Protein AF-A0A847X1F0-F1 (afdb_monomer_lite)

pLDDT: mean 86.54, std 11.44, range [57.72, 97.69]

Structure (mmCIF, N/CA/C/O backbone):
data_AF-A0A847X1F0-F1
#
_entry.id   AF-A0A847X1F0-F1
#
loop_
_atom_site.group_PDB
_atom_site.id
_atom_site.type_symbol
_atom_site.label_atom_id
_atom_site.label_alt_id
_atom_site.label_comp_id
_atom_site.label_asym_id
_atom_site.label_entity_id
_atom_site.label_seq_id
_atom_site.pdbx_PDB_ins_code
_atom_site.Cartn_x
_atom_site.Cartn_y
_atom_site.Cartn_z
_atom_site.occupancy
_atom_site.B_iso_or_equiv
_atom_site.auth_seq_id
_atom_site.auth_comp_id
_atom_site.auth_asym_id
_atom_site.auth_atom_id
_atom_site.pdbx_PDB_model_num
ATOM 1 N N . MET A 1 1 ? 25.314 6.897 -25.573 1.00 57.72 1 MET A N 1
ATOM 2 C CA . MET A 1 1 ? 25.098 5.471 -25.226 1.00 57.72 1 MET A CA 1
ATOM 3 C C . MET A 1 1 ? 23.660 5.207 -24.763 1.00 57.72 1 MET A C 1
ATOM 5 O O . MET A 1 1 ? 23.045 4.289 -25.288 1.00 57.72 1 MET A O 1
ATOM 9 N N . ALA A 1 2 ? 23.096 6.034 -23.869 1.00 61.59 2 ALA A N 1
ATOM 10 C CA . ALA A 1 2 ? 21.713 5.903 -23.386 1.00 61.59 2 ALA A CA 1
ATOM 11 C C . ALA A 1 2 ? 20.641 5.920 -24.499 1.00 61.59 2 ALA A C 1
ATOM 13 O O . ALA A 1 2 ? 19.745 5.083 -24.476 1.00 61.59 2 ALA A O 1
ATOM 14 N N . GLU A 1 3 ? 20.773 6.775 -25.522 1.00 62.81 3 GLU A N 1
ATOM 15 C CA . GLU A 1 3 ? 19.810 6.810 -26.641 1.00 62.81 3 GLU A CA 1
ATOM 16 C C . GLU A 1 3 ? 19.718 5.490 -27.420 1.00 62.81 3 GLU A C 1
ATOM 18 O O . GLU A 1 3 ? 18.634 5.078 -27.824 1.00 62.81 3 GLU A O 1
ATOM 23 N N . PHE A 1 4 ? 20.845 4.799 -27.618 1.00 66.56 4 PHE A N 1
ATOM 24 C CA . PHE A 1 4 ? 20.869 3.515 -28.324 1.00 66.56 4 PHE A CA 1
ATOM 25 C C . PHE A 1 4 ? 20.171 2.415 -27.519 1.00 66.56 4 PHE A C 1
ATOM 27 O O . PHE A 1 4 ? 19.495 1.565 -28.098 1.00 66.56 4 PHE A O 1
ATOM 34 N N . PHE A 1 5 ? 20.324 2.435 -26.192 1.00 71.44 5 PHE A N 1
ATOM 35 C CA . PHE A 1 5 ? 19.643 1.509 -25.292 1.00 71.44 5 PHE A CA 1
ATOM 36 C C . PHE A 1 5 ? 18.139 1.792 -25.247 1.00 71.44 5 PHE A C 1
ATOM 38 O O . PHE A 1 5 ? 17.344 0.874 -25.435 1.00 71.44 5 PHE A O 1
ATOM 45 N N . HIS A 1 6 ? 17.756 3.062 -25.105 1.00 72.75 6 HIS A N 1
ATOM 46 C CA . HIS A 1 6 ? 16.359 3.489 -25.083 1.00 72.75 6 HIS A CA 1
ATOM 47 C C . HIS A 1 6 ? 15.631 3.102 -26.377 1.00 72.75 6 HIS A C 1
ATOM 49 O O . HIS A 1 6 ? 14.669 2.339 -26.340 1.00 72.75 6 HIS A O 1
ATOM 55 N N . ARG A 1 7 ? 16.192 3.463 -27.538 1.00 75.31 7 ARG A N 1
ATOM 56 C CA . ARG A 1 7 ? 15.632 3.127 -28.858 1.00 75.31 7 ARG A CA 1
ATOM 57 C C . ARG A 1 7 ? 15.525 1.614 -29.105 1.00 75.31 7 ARG A C 1
ATOM 59 O O . ARG A 1 7 ? 14.646 1.152 -29.830 1.00 75.31 7 ARG A O 1
ATOM 66 N N . LYS A 1 8 ? 16.424 0.811 -28.522 1.00 74.19 8 LYS A N 1
ATOM 67 C CA . LYS A 1 8 ? 16.396 -0.660 -28.630 1.00 74.19 8 LYS A CA 1
ATOM 68 C C . LYS A 1 8 ? 15.301 -1.288 -27.760 1.00 74.19 8 LYS A C 1
ATOM 70 O O . LYS A 1 8 ? 14.723 -2.302 -28.155 1.00 74.19 8 LYS A O 1
ATOM 75 N N . VAL A 1 9 ? 15.019 -0.691 -26.604 1.00 75.62 9 VAL A N 1
ATOM 76 C CA . VAL A 1 9 ? 13.940 -1.102 -25.696 1.00 75.62 9 VAL A CA 1
ATOM 77 C C . VAL A 1 9 ? 12.575 -0.726 -26.272 1.00 75.62 9 VAL A C 1
ATOM 79 O O . VAL A 1 9 ? 11.691 -1.575 -26.309 1.00 75.62 9 VAL A O 1
ATOM 82 N N . GLU A 1 10 ? 12.427 0.484 -26.814 1.00 73.06 10 GLU A N 1
ATOM 83 C CA . GLU A 1 10 ? 11.178 0.964 -27.433 1.00 73.06 10 GLU A CA 1
ATOM 84 C C . GLU A 1 10 ? 10.706 0.086 -28.600 1.00 73.06 10 GLU A C 1
ATOM 86 O O . GLU A 1 10 ? 9.510 -0.073 -28.830 1.00 73.06 10 GLU A O 1
ATOM 91 N N . ARG A 1 11 ? 11.641 -0.546 -29.320 1.00 81.62 11 ARG A N 1
ATOM 92 C CA . ARG A 1 11 ? 11.316 -1.453 -30.429 1.00 81.62 11 ARG A CA 1
ATOM 93 C C . ARG A 1 11 ? 10.668 -2.770 -29.970 1.00 81.62 11 ARG A C 1
ATOM 95 O O . ARG A 1 11 ? 10.074 -3.463 -30.791 1.00 81.62 11 ARG A O 1
ATOM 102 N N . ASN A 1 12 ? 10.779 -3.126 -28.687 1.00 86.19 12 ASN A N 1
ATOM 103 C CA . ASN A 1 12 ? 10.257 -4.368 -28.118 1.00 86.19 12 ASN A CA 1
ATOM 104 C C . ASN A 1 12 ? 9.151 -4.075 -27.095 1.00 86.19 12 ASN A C 1
ATOM 106 O O . ASN A 1 12 ? 9.427 -3.875 -25.913 1.00 86.19 12 ASN A O 1
ATOM 110 N N . ALA A 1 13 ? 7.891 -4.129 -27.537 1.00 87.38 13 ALA A N 1
ATOM 111 C CA . ALA A 1 13 ? 6.727 -3.795 -26.711 1.00 87.38 13 ALA A CA 1
ATOM 112 C C . ALA A 1 13 ? 6.673 -4.563 -25.374 1.00 87.38 13 ALA A C 1
ATOM 114 O O . ALA A 1 13 ? 6.473 -3.959 -24.325 1.00 87.38 13 ALA A O 1
ATOM 115 N N . ILE A 1 14 ? 6.925 -5.878 -25.386 1.00 90.19 14 ILE A N 1
ATOM 116 C CA . ILE A 1 14 ? 6.916 -6.710 -24.167 1.00 90.19 14 ILE A CA 1
ATOM 117 C C . ILE A 1 14 ? 8.017 -6.279 -23.187 1.00 90.19 14 ILE A C 1
ATOM 119 O O . ILE A 1 14 ? 7.772 -6.172 -21.988 1.00 90.19 14 ILE A O 1
ATOM 123 N N . GLY A 1 15 ? 9.222 -5.991 -23.692 1.00 89.62 15 GLY A N 1
ATOM 124 C CA . GLY A 1 15 ? 10.337 -5.538 -22.858 1.00 89.62 15 GLY A CA 1
ATOM 125 C C . GLY A 1 15 ? 10.054 -4.185 -22.207 1.00 89.62 15 GLY A C 1
ATOM 126 O O . GLY A 1 15 ? 10.350 -3.995 -21.031 1.00 89.62 15 GLY A O 1
ATOM 127 N N . PHE A 1 16 ? 9.423 -3.270 -22.945 1.00 90.75 16 PHE A N 1
ATOM 128 C CA . PHE A 1 16 ? 9.041 -1.966 -22.413 1.00 90.75 16 PHE A CA 1
ATOM 129 C C . PHE A 1 16 ? 7.949 -2.068 -21.337 1.00 90.75 16 PHE A C 1
ATOM 131 O O . PHE A 1 16 ? 8.069 -1.441 -20.288 1.00 90.75 16 PHE A O 1
ATOM 138 N N . VAL A 1 17 ? 6.938 -2.924 -21.534 1.00 93.81 17 VAL A N 1
ATOM 139 C CA . VAL A 1 17 ? 5.884 -3.169 -20.532 1.00 93.81 17 VAL A CA 1
ATOM 140 C C . VAL A 1 17 ? 6.463 -3.697 -19.217 1.00 93.81 17 VAL A C 1
ATOM 142 O O . VAL A 1 17 ? 6.097 -3.206 -18.151 1.00 93.81 17 VAL A O 1
ATOM 145 N N . LEU A 1 18 ? 7.401 -4.647 -19.268 1.00 94.25 18 LEU A N 1
ATOM 146 C CA . LEU A 1 18 ? 8.040 -5.174 -18.056 1.00 94.25 18 LEU A CA 1
ATOM 147 C C . LEU A 1 18 ? 8.814 -4.095 -17.289 1.00 94.25 18 LEU A C 1
ATOM 149 O O . LEU A 1 18 ? 8.764 -4.065 -16.062 1.00 94.25 18 LEU A O 1
ATOM 153 N N . LEU A 1 19 ? 9.492 -3.189 -17.999 1.00 92.75 19 LEU A N 1
ATOM 154 C CA . LEU A 1 19 ? 10.204 -2.072 -17.374 1.00 92.75 19 LEU A CA 1
ATOM 155 C C . LEU A 1 19 ? 9.251 -1.070 -16.722 1.00 92.75 19 LEU A C 1
ATOM 157 O O . LEU A 1 19 ? 9.551 -0.580 -15.636 1.00 92.75 19 LEU A O 1
ATOM 161 N N . ILE A 1 20 ? 8.102 -0.796 -17.346 1.00 94.50 20 ILE A N 1
ATOM 162 C CA . ILE A 1 20 ? 7.063 0.056 -16.753 1.00 94.50 20 ILE A CA 1
ATOM 163 C C . ILE A 1 20 ? 6.537 -0.570 -15.464 1.00 94.50 20 ILE A C 1
ATOM 165 O O . ILE A 1 20 ? 6.471 0.115 -14.447 1.00 94.50 20 ILE A O 1
ATOM 169 N N . ILE A 1 21 ? 6.192 -1.861 -15.489 1.00 97.12 21 ILE A N 1
ATOM 170 C CA . ILE A 1 21 ? 5.708 -2.573 -14.299 1.00 97.12 21 ILE A CA 1
ATOM 171 C C . ILE A 1 21 ? 6.759 -2.501 -13.193 1.00 97.12 21 ILE A C 1
ATOM 173 O O . ILE A 1 21 ? 6.441 -2.079 -12.087 1.00 97.12 21 ILE A O 1
ATOM 177 N N . ALA A 1 22 ? 8.015 -2.835 -13.505 1.00 96.56 22 ALA A N 1
ATOM 178 C CA . 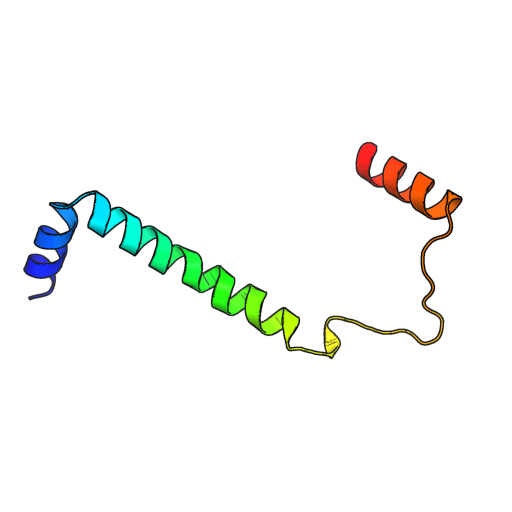ALA A 1 22 ? 9.103 -2.782 -12.538 1.00 96.56 22 ALA A CA 1
ATOM 179 C C . ALA A 1 22 ? 9.251 -1.381 -11.928 1.00 96.56 22 ALA A C 1
ATOM 181 O O . ALA A 1 22 ? 9.294 -1.260 -10.709 1.00 96.56 22 ALA A O 1
ATOM 182 N N . ALA A 1 23 ? 9.269 -0.329 -12.754 1.00 95.75 23 ALA A N 1
ATOM 183 C CA . ALA A 1 23 ? 9.389 1.050 -12.289 1.00 95.75 23 ALA A CA 1
ATOM 184 C C . ALA A 1 23 ? 8.199 1.481 -11.414 1.00 95.75 23 ALA A C 1
ATOM 186 O O . ALA A 1 23 ? 8.404 2.074 -10.357 1.00 95.75 23 ALA A O 1
ATOM 187 N N . ALA A 1 24 ? 6.967 1.150 -11.810 1.00 96.31 24 ALA A N 1
ATOM 188 C CA . ALA A 1 24 ? 5.760 1.487 -11.055 1.00 96.31 24 ALA A CA 1
ATOM 189 C C . ALA A 1 24 ? 5.670 0.729 -9.718 1.00 96.31 24 ALA A C 1
ATOM 191 O O . ALA A 1 24 ? 5.209 1.282 -8.722 1.00 96.31 24 ALA A O 1
ATOM 192 N N . SER A 1 25 ? 6.137 -0.523 -9.666 1.00 97.38 25 SER A N 1
ATOM 193 C CA . SER A 1 25 ? 6.118 -1.340 -8.446 1.00 97.38 25 SER A CA 1
ATOM 194 C C . SER A 1 25 ? 7.094 -0.866 -7.365 1.00 97.38 25 SER A C 1
ATOM 196 O O . SER A 1 25 ? 6.887 -1.198 -6.199 1.00 97.38 25 SER A O 1
ATOM 198 N N . VAL A 1 26 ? 8.125 -0.080 -7.707 1.00 97.50 26 VAL A N 1
ATOM 199 C CA . VAL A 1 26 ? 9.106 0.422 -6.725 1.00 97.50 26 VAL A CA 1
ATOM 200 C C . VAL A 1 26 ? 8.430 1.215 -5.606 1.00 97.50 26 VAL A C 1
ATOM 202 O O . VAL A 1 26 ? 8.758 0.992 -4.444 1.00 97.50 26 VAL A O 1
ATOM 205 N N . GLY A 1 27 ? 7.460 2.080 -5.926 1.00 95.75 27 GLY A N 1
ATOM 206 C CA . GLY A 1 27 ? 6.739 2.867 -4.917 1.00 95.75 27 GLY A CA 1
ATOM 207 C C . GLY A 1 27 ? 6.009 1.978 -3.910 1.00 95.75 27 GLY A C 1
ATOM 208 O O . GLY A 1 27 ? 6.225 2.093 -2.709 1.00 95.75 27 GLY A O 1
ATOM 209 N N . GLY A 1 28 ? 5.246 0.995 -4.399 1.00 94.69 28 GLY A N 1
ATOM 210 C CA .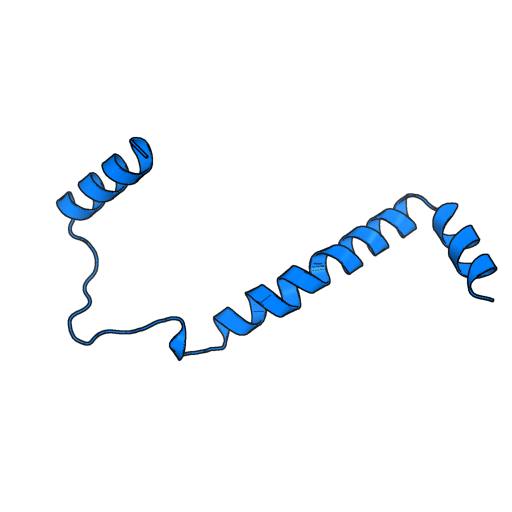 GLY A 1 28 ? 4.551 0.038 -3.532 1.00 94.69 28 GLY A CA 1
ATOM 211 C C . GLY A 1 28 ? 5.501 -0.775 -2.647 1.00 94.69 28 GLY A C 1
ATOM 212 O O . GLY A 1 28 ? 5.201 -1.004 -1.480 1.00 94.69 28 GLY A O 1
ATOM 213 N N . ILE A 1 29 ? 6.668 -1.173 -3.164 1.00 95.94 29 ILE A N 1
ATOM 214 C CA . ILE A 1 29 ? 7.671 -1.901 -2.373 1.00 95.94 29 ILE A CA 1
ATOM 215 C C . ILE A 1 29 ? 8.262 -1.011 -1.279 1.00 95.94 29 ILE A C 1
ATOM 217 O O . ILE A 1 29 ? 8.410 -1.469 -0.154 1.00 95.94 29 ILE A O 1
ATOM 221 N N . VAL A 1 30 ? 8.607 0.238 -1.583 1.00 95.38 30 VAL A N 1
ATOM 222 C CA . VAL A 1 30 ? 9.263 1.133 -0.618 1.00 95.38 30 VAL A CA 1
ATOM 223 C C . VAL A 1 30 ? 8.280 1.688 0.414 1.00 95.38 30 VAL A C 1
ATOM 225 O O . VAL A 1 30 ? 8.676 1.929 1.548 1.00 95.38 30 VAL A O 1
ATOM 228 N N . GLU A 1 31 ? 7.010 1.869 0.058 1.00 93.00 31 GLU A N 1
ATOM 229 C CA . GLU A 1 31 ? 6.011 2.467 0.950 1.00 93.00 31 GLU A CA 1
ATOM 230 C C . GLU A 1 31 ? 5.221 1.420 1.740 1.00 93.00 31 GLU A C 1
ATOM 232 O O . GLU A 1 31 ? 5.071 1.554 2.949 1.00 93.00 31 GLU A O 1
ATOM 237 N N . ILE A 1 32 ? 4.723 0.365 1.086 1.00 92.31 32 ILE A N 1
ATOM 238 C CA . ILE A 1 32 ? 3.816 -0.604 1.719 1.00 92.31 32 ILE A CA 1
ATOM 239 C C . ILE A 1 32 ? 4.606 -1.700 2.438 1.00 92.31 32 ILE A C 1
ATOM 241 O O . ILE A 1 32 ? 4.228 -2.108 3.535 1.00 92.31 32 ILE A O 1
ATOM 245 N N . ALA A 1 33 ? 5.707 -2.190 1.853 1.00 91.62 33 ALA A N 1
ATOM 246 C CA . ALA A 1 33 ? 6.426 -3.328 2.430 1.00 91.62 33 ALA A CA 1
ATOM 247 C C . ALA A 1 33 ? 7.021 -3.040 3.825 1.00 91.62 33 ALA A C 1
ATOM 249 O O . ALA A 1 33 ? 6.864 -3.897 4.697 1.00 91.62 33 ALA A O 1
ATOM 250 N N . PRO A 1 34 ? 7.636 -1.868 4.101 1.00 90.19 34 PRO A N 1
ATOM 251 C CA . PRO A 1 34 ? 8.173 -1.583 5.430 1.00 90.19 34 PRO A CA 1
ATOM 252 C C . PRO A 1 34 ? 7.100 -1.496 6.514 1.00 90.19 34 PRO A C 1
ATOM 254 O O . PRO A 1 34 ? 7.383 -1.849 7.656 1.00 90.19 34 PRO A O 1
ATOM 257 N N . LEU A 1 35 ? 5.865 -1.104 6.177 1.00 89.94 35 LEU A N 1
ATOM 258 C CA . LEU A 1 35 ? 4.771 -1.008 7.152 1.00 89.94 35 LEU A CA 1
ATOM 259 C C . LEU A 1 35 ? 4.466 -2.354 7.815 1.00 89.94 35 LEU A C 1
ATOM 261 O O . LEU A 1 35 ? 4.148 -2.383 8.995 1.00 89.94 35 LEU A O 1
ATOM 265 N N . PHE A 1 36 ? 4.644 -3.473 7.106 1.00 86.12 36 PHE A N 1
ATOM 266 C CA . PHE A 1 36 ? 4.474 -4.809 7.691 1.00 86.12 36 PHE A CA 1
ATOM 267 C C . PHE A 1 36 ? 5.571 -5.196 8.692 1.00 86.12 36 PHE A C 1
ATOM 269 O O . PHE A 1 36 ? 5.411 -6.174 9.416 1.00 86.12 36 PHE A O 1
ATOM 276 N N . THR A 1 37 ? 6.694 -4.475 8.703 1.00 85.81 37 THR A N 1
ATOM 277 C CA . THR A 1 37 ? 7.847 -4.750 9.576 1.00 85.81 37 THR A CA 1
ATOM 278 C C . THR A 1 37 ? 7.953 -3.793 10.763 1.00 85.81 37 THR A C 1
ATOM 280 O O . THR A 1 37 ? 8.789 -4.007 11.633 1.00 85.81 37 THR A O 1
ATOM 283 N N . ILE A 1 38 ? 7.136 -2.734 10.796 1.00 84.25 38 ILE A N 1
ATOM 284 C CA . ILE A 1 38 ? 7.146 -1.720 11.854 1.00 84.25 38 ILE A CA 1
ATOM 285 C C . ILE A 1 38 ? 6.083 -2.082 12.897 1.00 84.25 38 ILE A C 1
ATOM 287 O O . ILE A 1 38 ? 4.886 -1.972 12.623 1.00 84.25 38 ILE A O 1
ATOM 291 N N . ASP A 1 39 ? 6.520 -2.451 14.103 1.00 69.00 39 ASP A N 1
ATOM 292 C CA . ASP A 1 39 ? 5.643 -2.884 15.205 1.00 69.00 39 ASP A CA 1
ATOM 293 C C . ASP A 1 39 ? 4.672 -1.786 15.686 1.00 69.00 39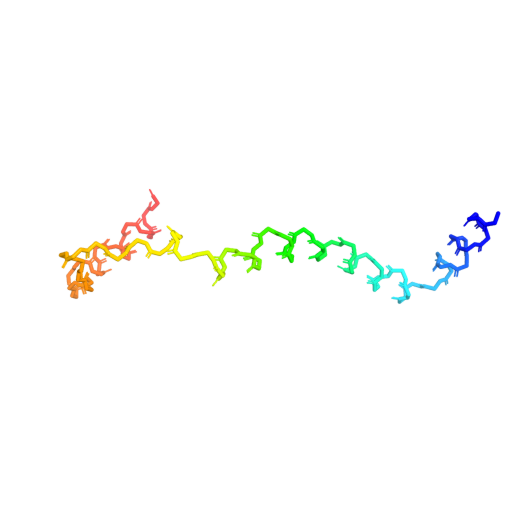 ASP A C 1
ATOM 295 O O . ASP A 1 39 ? 3.550 -2.081 16.087 1.00 69.00 39 ASP A O 1
ATOM 299 N N . GLU A 1 40 ? 5.050 -0.507 15.579 1.00 66.06 40 GLU A N 1
ATOM 300 C CA . GLU A 1 40 ? 4.201 0.630 15.983 1.00 66.06 40 GLU A CA 1
ATOM 301 C C . GLU A 1 40 ? 2.973 0.846 15.080 1.00 66.06 40 GLU A C 1
ATOM 303 O O . GLU A 1 40 ? 2.061 1.588 15.439 1.00 66.06 40 GLU A O 1
ATOM 308 N N . THR A 1 41 ? 2.908 0.216 13.901 1.00 66.31 41 THR A N 1
ATOM 309 C CA . THR A 1 41 ? 1.735 0.358 13.016 1.00 66.31 41 THR A CA 1
ATOM 310 C C . THR A 1 41 ? 0.519 -0.427 13.510 1.00 66.31 41 THR A C 1
ATOM 312 O O . THR A 1 41 ? -0.608 -0.135 13.103 1.00 66.31 41 THR A O 1
ATOM 315 N N . VAL A 1 42 ? 0.728 -1.401 14.402 1.00 67.19 42 VAL A N 1
ATOM 316 C CA . VAL A 1 42 ? -0.320 -2.248 14.978 1.00 67.19 42 VAL A CA 1
ATOM 317 C C . VAL A 1 42 ? -0.363 -2.022 16.489 1.00 67.19 42 VAL A C 1
ATOM 319 O O . VAL A 1 42 ? 0.141 -2.814 17.282 1.00 67.19 42 VAL A O 1
ATOM 322 N N . GLU A 1 43 ? -0.993 -0.920 16.894 1.00 67.06 43 GLU A N 1
ATOM 323 C CA . GLU A 1 43 ? -1.176 -0.583 18.306 1.00 67.06 43 GLU A CA 1
ATOM 324 C C . GLU A 1 43 ? -2.079 -1.624 18.989 1.00 67.06 43 GLU A C 1
ATOM 326 O O . GLU A 1 43 ? -3.298 -1.671 18.789 1.00 67.06 43 GLU A O 1
ATOM 331 N N . THR A 1 44 ? -1.476 -2.475 19.817 1.00 69.00 44 THR A N 1
ATOM 332 C CA . THR A 1 44 ? -2.214 -3.447 20.627 1.00 69.00 44 THR A CA 1
ATOM 333 C C . THR A 1 44 ? -2.556 -2.803 21.964 1.00 69.00 44 THR A C 1
ATOM 335 O O . THR A 1 44 ? -1.844 -2.961 22.954 1.00 69.00 44 THR A O 1
ATOM 338 N N . VAL A 1 45 ? -3.656 -2.049 21.989 1.00 79.44 45 VAL A N 1
ATOM 339 C CA . VAL A 1 45 ? -4.149 -1.429 23.226 1.00 79.44 45 VAL A CA 1
ATOM 340 C C . VAL A 1 45 ? -4.564 -2.541 24.209 1.00 79.44 45 VAL A C 1
ATOM 342 O O . VAL A 1 45 ? -5.252 -3.474 23.786 1.00 79.44 45 VAL A O 1
ATOM 345 N N . PRO A 1 46 ? -4.219 -2.461 25.512 1.00 78.75 46 PRO A N 1
ATOM 346 C CA . PRO A 1 46 ? -4.486 -3.532 26.481 1.00 78.75 46 PRO A CA 1
ATOM 347 C C . PRO A 1 46 ? -5.953 -3.973 26.614 1.00 78.75 46 PRO A C 1
ATOM 349 O O . PRO A 1 46 ? -6.210 -5.093 27.041 1.00 78.75 46 PRO A O 1
ATOM 352 N N . ASP A 1 47 ? -6.906 -3.108 26.259 1.00 83.56 47 ASP A N 1
ATOM 353 C CA . ASP A 1 47 ? -8.354 -3.361 26.343 1.00 83.56 47 ASP A CA 1
ATOM 354 C C . ASP A 1 47 ? -9.002 -3.571 24.957 1.00 83.56 47 ASP A C 1
ATOM 356 O O . ASP A 1 47 ? -10.220 -3.506 24.785 1.00 83.56 47 ASP A O 1
ATOM 360 N N . MET A 1 48 ? -8.188 -3.782 23.916 1.00 85.19 48 MET A N 1
ATOM 361 C CA . MET A 1 48 ? -8.698 -3.985 22.564 1.00 85.19 48 MET A CA 1
ATOM 362 C C . MET A 1 48 ? -9.291 -5.389 22.420 1.00 85.19 48 MET A C 1
ATOM 364 O O . MET A 1 48 ? -8.620 -6.402 22.621 1.00 85.19 48 MET A O 1
ATOM 368 N N . ARG A 1 49 ? -10.571 -5.443 22.038 1.00 89.31 49 ARG A N 1
ATOM 369 C CA . ARG A 1 49 ? -11.294 -6.680 21.728 1.00 89.31 49 ARG A CA 1
ATOM 370 C C . ARG A 1 49 ? -11.826 -6.664 20.305 1.00 89.31 49 ARG A C 1
ATOM 372 O O . ARG A 1 49 ? -12.101 -5.614 19.729 1.00 89.31 49 ARG A O 1
ATOM 379 N N . VAL A 1 50 ? -12.070 -7.857 19.773 1.00 90.38 50 VAL A N 1
ATOM 380 C CA . VAL A 1 50 ? -12.804 -8.014 18.516 1.00 90.38 50 VAL A CA 1
ATOM 381 C C . VAL A 1 50 ? -14.230 -7.456 18.634 1.00 90.38 50 VAL A C 1
ATOM 383 O O . VAL A 1 50 ? -14.851 -7.480 19.706 1.00 90.38 50 VAL A O 1
ATOM 386 N N . TYR A 1 51 ? -14.751 -6.953 17.515 1.00 93.44 51 TYR A N 1
ATOM 387 C CA . TYR A 1 51 ? -16.110 -6.421 17.432 1.00 93.44 51 TYR A CA 1
ATOM 388 C C . TYR A 1 51 ? -17.158 -7.506 17.714 1.00 93.44 51 TYR A C 1
ATOM 390 O O . TYR A 1 51 ? -17.052 -8.636 17.235 1.00 93.44 51 TYR A O 1
ATOM 398 N N . THR A 1 52 ? -18.205 -7.148 18.459 1.00 95.69 52 THR A N 1
ATOM 399 C CA . THR A 1 52 ? -19.393 -7.993 18.636 1.00 95.69 52 THR A CA 1
ATOM 400 C C . THR A 1 52 ? -20.174 -8.118 17.324 1.00 95.69 52 THR A C 1
ATOM 402 O O . THR A 1 52 ? -20.053 -7.257 16.447 1.00 95.69 52 THR A O 1
ATOM 405 N N . PRO A 1 53 ? -21.044 -9.136 17.175 1.00 96.31 53 PRO A N 1
ATOM 406 C CA . PRO A 1 53 ? -21.861 -9.286 15.970 1.00 96.31 53 PRO A CA 1
ATOM 407 C C . PRO A 1 53 ? -22.705 -8.048 15.631 1.00 96.31 53 PRO A C 1
ATOM 409 O O . PRO A 1 53 ? -22.848 -7.704 14.459 1.00 96.31 53 PRO A O 1
ATOM 412 N N . LEU A 1 54 ? -23.228 -7.350 16.648 1.00 96.62 54 LEU A N 1
ATOM 413 C CA . LEU A 1 54 ? -24.018 -6.134 16.451 1.00 96.62 54 LEU A CA 1
ATOM 414 C C . LEU A 1 54 ? -23.147 -4.950 16.003 1.00 96.62 54 LEU A C 1
ATOM 416 O O . LEU A 1 54 ? -23.515 -4.247 15.066 1.00 96.62 54 LEU A O 1
ATOM 420 N N . GLU A 1 55 ? -21.980 -4.755 16.624 1.00 96.56 55 GLU A N 1
ATOM 421 C CA . GLU A 1 55 ? -21.0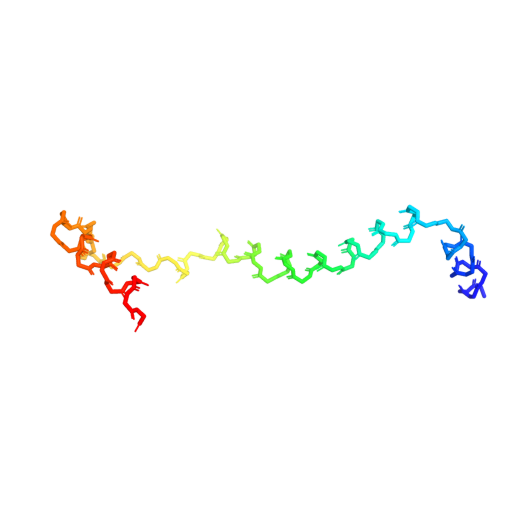13 -3.718 16.225 1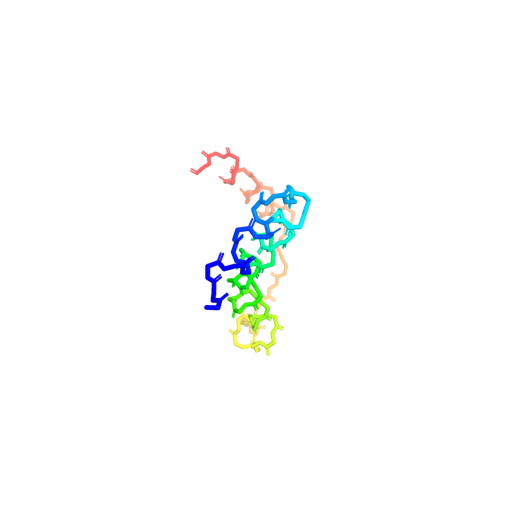.00 96.56 55 GLU A CA 1
ATOM 422 C C . GLU A 1 55 ? -20.507 -3.950 14.794 1.00 96.56 55 GLU A C 1
ATOM 424 O O . GLU A 1 55 ? -20.404 -3.009 14.010 1.00 96.56 55 GLU A O 1
ATOM 429 N N . LEU A 1 56 ? -20.257 -5.208 14.417 1.00 96.75 56 LEU A N 1
ATOM 430 C CA . LEU A 1 56 ? -19.845 -5.573 13.064 1.00 96.75 56 LEU A CA 1
ATOM 431 C C . LEU A 1 56 ? -20.949 -5.279 12.038 1.00 96.75 56 LEU A C 1
ATOM 433 O O . LEU A 1 56 ? -20.668 -4.731 10.972 1.00 96.75 56 LEU A O 1
ATOM 437 N N . ALA A 1 57 ? -22.205 -5.601 12.364 1.00 97.00 57 ALA A N 1
ATOM 438 C CA . ALA A 1 57 ? -23.349 -5.253 11.526 1.00 97.00 57 ALA A CA 1
ATOM 439 C C . ALA A 1 57 ? -23.489 -3.728 11.374 1.00 97.00 57 ALA A C 1
ATOM 441 O O . ALA A 1 57 ? -23.662 -3.244 10.257 1.00 97.00 57 ALA A O 1
ATOM 442 N N . GLY A 1 58 ? -23.333 -2.972 12.467 1.00 97.69 58 GLY A N 1
ATOM 443 C CA . GLY A 1 58 ? -23.314 -1.508 12.450 1.00 97.69 58 GLY A CA 1
ATOM 444 C C . GLY A 1 58 ? -22.193 -0.939 11.577 1.00 97.69 58 GLY A C 1
ATOM 445 O O . GLY A 1 58 ? -22.453 -0.083 10.736 1.00 97.69 58 GLY A O 1
ATOM 446 N N . ARG A 1 59 ? -20.967 -1.469 11.690 1.00 96.81 59 ARG A N 1
ATOM 447 C CA . ARG A 1 59 ? -19.824 -1.101 10.833 1.00 96.81 59 ARG A CA 1
ATOM 448 C C . ARG A 1 59 ? -20.107 -1.370 9.357 1.00 96.81 59 ARG A C 1
ATOM 450 O O . ARG A 1 59 ? -19.778 -0.546 8.511 1.00 96.81 59 ARG A O 1
ATOM 457 N N . ASN A 1 60 ? -20.703 -2.516 9.038 1.00 97.56 60 ASN A N 1
ATOM 458 C CA . ASN A 1 60 ? -21.037 -2.857 7.657 1.00 97.56 60 ASN A CA 1
ATOM 459 C C . ASN A 1 60 ? -22.100 -1.913 7.084 1.00 97.56 60 ASN A C 1
ATOM 461 O O . ASN A 1 60 ? -22.012 -1.546 5.916 1.00 97.56 60 ASN A O 1
ATOM 465 N N . ILE A 1 61 ? -23.075 -1.497 7.900 1.00 97.19 61 ILE A N 1
ATOM 466 C CA . ILE A 1 61 ? -24.043 -0.465 7.515 1.00 97.19 61 ILE A CA 1
ATOM 467 C C . ILE A 1 61 ? -23.325 0.871 7.304 1.00 97.19 61 ILE A C 1
ATOM 469 O O . ILE A 1 61 ? -23.504 1.465 6.254 1.00 97.19 61 ILE A O 1
ATOM 47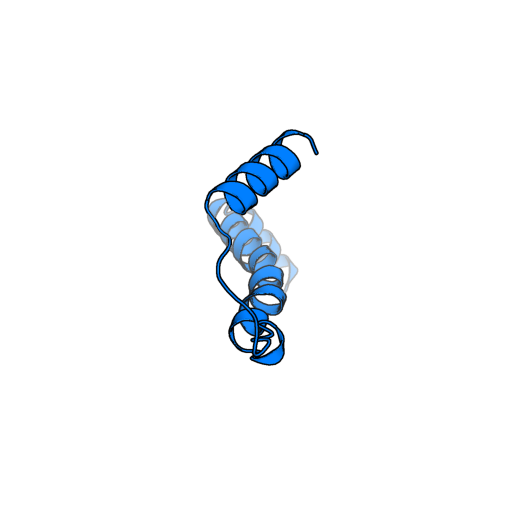3 N N . TYR A 1 62 ? -22.461 1.304 8.224 1.00 96.56 62 TYR A N 1
ATOM 474 C CA . TYR A 1 62 ? -21.691 2.546 8.078 1.00 96.56 62 TYR A CA 1
ATOM 475 C C . TYR A 1 62 ? -20.898 2.592 6.759 1.00 96.56 62 TYR A C 1
ATOM 477 O O . TYR A 1 62 ? -21.058 3.523 5.982 1.00 96.56 62 TYR A O 1
ATOM 485 N N . ILE A 1 63 ? -20.137 1.537 6.441 1.00 97.56 63 ILE A N 1
ATOM 486 C CA . ILE A 1 63 ? -19.378 1.437 5.177 1.00 97.56 63 ILE A CA 1
ATOM 487 C C . ILE A 1 63 ? -20.302 1.461 3.950 1.00 97.56 63 ILE A C 1
ATOM 489 O O . ILE A 1 63 ? -19.924 1.973 2.899 1.00 97.56 63 ILE A O 1
ATOM 493 N N . ARG A 1 64 ? -21.499 0.874 4.062 1.00 97.00 64 ARG A N 1
ATOM 494 C CA . ARG A 1 64 ? -22.486 0.841 2.977 1.00 97.00 64 ARG A CA 1
ATOM 495 C C . ARG A 1 64 ? -23.104 2.215 2.720 1.00 97.00 64 ARG A C 1
ATOM 497 O O . ARG A 1 64 ? -23.428 2.512 1.575 1.00 97.00 64 ARG A O 1
ATOM 504 N N . GLU A 1 65 ? -23.329 2.988 3.774 1.00 95.44 65 GLU A N 1
ATOM 505 C CA . GLU A 1 65 ? -24.024 4.278 3.711 1.00 95.44 65 GLU A CA 1
ATOM 506 C C . GLU A 1 65 ? -23.067 5.445 3.396 1.00 95.44 65 GLU A C 1
ATOM 508 O O . GLU A 1 65 ? -23.531 6.449 2.862 1.00 95.44 65 GLU A O 1
ATOM 513 N N . GLY A 1 66 ? -21.755 5.280 3.629 1.00 84.19 66 GLY A N 1
ATOM 514 C CA . GLY A 1 66 ? -20.710 6.255 3.284 1.00 84.19 66 GLY A CA 1
ATOM 515 C C . GLY A 1 66 ? -20.407 7.238 4.403 1.00 84.19 66 GLY A C 1
ATOM 516 O O . GLY A 1 66 ? -21.185 8.200 4.570 1.00 84.19 66 GLY A O 1
#

Radius of gyration: 22.82 Å; chains: 1; bounding box: 49×16×57 Å

Sequence (66 aa):
MAEFFHRKVERNAIGFVLLIIAAASVGGIVEIAPLFTIDETVETVPDMRVYTPLELAGRNIYIREG

Secondary structure (DSSP, 8-state):
-HHHHHHHHHT-HHHHHHHHHHHHHHHHHHHHHHHTT-GGGS---TT--PPPHHHHHHHHHHHHH-

Foldseek 3Di:
DVVVVVVVQVVDPVSVVVVVVVVVCVCVCVPVVVCVVDPVNDDPDVPDDDDDPVRVVVVVVVVVVD